Protein AF-A0A7K4IMD0-F1 (afdb_monomer_lite)

pLDDT: mean 76.23, std 10.3, range [42.38, 88.62]

Foldseek 3Di:
DPPPPVVVVVVLVVVLVVLLVVLLVCCVVPAHPVLSVLSVVLVVVLCVVVVPDDDDSVLSSVLNNVLSVVSSVQRNVLRVVLVVCCVVPNCVSVVVSVVCVVVSSVVSSVVSVVVSVVVSVVVVCVVVVNDD

Sequence (132 aa):
MKERTTRISYPFLICSLLSIAFCIFLSLAFINVESTSMLIVFNLLFASLMFPLKGSFARKTCLLLIGNVTGLFWNYLFSSFASVGVKVFGEFFNAIYLILNPFANLIWIVSFWSLSLTALIDFENKKLGVRT

Radius of gyration: 18.17 Å; chains: 1; bounding box: 48×36×52 Å

Structure (mmCIF, N/CA/C/O backbone):
data_AF-A0A7K4IMD0-F1
#
_entry.id   AF-A0A7K4IMD0-F1
#
loop_
_atom_site.group_PDB
_atom_site.id
_atom_site.type_symbol
_atom_site.label_atom_id
_atom_site.label_alt_id
_atom_site.label_comp_id
_atom_site.label_asym_id
_atom_site.label_entity_id
_atom_site.label_seq_id
_atom_site.pdbx_PDB_ins_code
_atom_site.Cartn_x
_atom_site.Cartn_y
_atom_site.Cartn_z
_atom_site.occupancy
_atom_site.B_iso_or_equiv
_atom_site.auth_seq_id
_atom_site.auth_comp_id
_atom_site.auth_asym_id
_atom_site.auth_atom_id
_atom_site.pdbx_PDB_model_num
ATOM 1 N N . MET A 1 1 ? -28.427 10.761 28.657 1.00 42.38 1 MET A N 1
ATOM 2 C CA . MET A 1 1 ? -27.059 10.187 28.611 1.00 42.38 1 MET A CA 1
ATOM 3 C C . MET A 1 1 ? -26.781 9.567 27.228 1.00 42.38 1 MET A C 1
ATOM 5 O O . MET A 1 1 ? -26.655 8.359 27.115 1.00 42.38 1 MET A O 1
ATOM 9 N N . LYS A 1 2 ? -26.748 10.379 26.151 1.00 45.25 2 LYS A N 1
ATOM 10 C CA . LYS A 1 2 ? -26.667 9.912 24.738 1.00 45.25 2 LYS A CA 1
ATOM 11 C C . LYS A 1 2 ? -25.658 10.701 23.873 1.00 45.25 2 LYS A C 1
ATOM 13 O O . LYS A 1 2 ? -25.565 10.484 22.677 1.00 45.25 2 LYS A O 1
ATOM 18 N N . GLU A 1 3 ? -24.879 11.601 24.472 1.00 47.56 3 GLU A N 1
ATOM 19 C CA . GLU A 1 3 ? -24.066 12.585 23.731 1.00 47.56 3 GLU A CA 1
ATOM 20 C C . GLU A 1 3 ? -22.571 12.239 23.609 1.00 47.56 3 GLU A C 1
ATOM 22 O O . GLU A 1 3 ? -21.840 12.897 22.876 1.00 47.56 3 GLU A O 1
ATOM 27 N N . ARG A 1 4 ? -22.073 11.219 24.322 1.00 47.81 4 ARG A N 1
ATOM 28 C CA . ARG A 1 4 ? -20.618 10.997 24.452 1.00 47.81 4 ARG A CA 1
ATOM 29 C C . ARG A 1 4 ? -20.006 10.109 23.356 1.00 47.81 4 ARG A C 1
ATOM 31 O O . ARG A 1 4 ? -18.791 10.097 23.199 1.00 47.81 4 ARG A O 1
ATOM 38 N N . THR A 1 5 ? -20.814 9.389 22.579 1.00 50.16 5 THR A N 1
ATOM 39 C CA . THR A 1 5 ? -20.332 8.477 21.523 1.00 50.16 5 THR A CA 1
ATOM 40 C C . THR A 1 5 ? -20.055 9.169 20.186 1.00 50.16 5 THR A C 1
ATOM 42 O O . THR A 1 5 ? -19.186 8.715 19.449 1.00 50.16 5 THR A O 1
ATOM 45 N N . THR A 1 6 ? -20.711 10.293 19.887 1.00 49.28 6 THR A N 1
ATOM 46 C CA . THR A 1 6 ? -20.536 11.037 18.622 1.00 49.28 6 THR A CA 1
ATOM 47 C C . THR A 1 6 ? -19.263 11.891 18.585 1.00 49.28 6 THR A C 1
ATOM 49 O O . THR A 1 6 ? -18.713 12.130 17.511 1.00 49.28 6 THR A O 1
ATOM 52 N N . ARG A 1 7 ? -18.732 12.309 19.745 1.00 50.72 7 ARG A N 1
ATOM 53 C CA . ARG A 1 7 ? -17.487 13.101 19.827 1.00 50.72 7 ARG A CA 1
ATOM 54 C C . ARG A 1 7 ? -16.223 12.310 19.499 1.00 50.72 7 ARG A C 1
ATOM 56 O O . ARG A 1 7 ? -15.256 12.901 19.037 1.00 50.72 7 ARG A O 1
ATOM 63 N N . ILE A 1 8 ? -16.218 10.998 19.730 1.00 54.00 8 ILE A N 1
ATOM 64 C CA . ILE A 1 8 ? -15.024 10.163 19.535 1.00 54.00 8 ILE A CA 1
ATOM 65 C C . ILE A 1 8 ? -14.880 9.748 18.065 1.00 54.00 8 ILE A C 1
ATOM 67 O O . ILE A 1 8 ? -13.765 9.610 17.587 1.00 54.00 8 ILE A O 1
ATOM 71 N N . SER A 1 9 ? -15.970 9.619 17.303 1.00 61.47 9 SER A N 1
ATOM 72 C CA . SER A 1 9 ? -15.915 9.222 15.885 1.00 61.47 9 SER A CA 1
ATOM 73 C C . SER A 1 9 ? -15.322 10.287 14.956 1.00 61.47 9 SER A C 1
ATOM 75 O O . SER A 1 9 ? -14.667 9.946 13.973 1.00 61.47 9 SER A O 1
ATOM 77 N N . TYR A 1 10 ? -15.518 11.570 15.267 1.00 67.88 10 TYR A N 1
ATOM 78 C CA . TYR A 1 10 ? -15.062 12.686 14.433 1.00 67.88 10 TYR A CA 1
ATOM 79 C C . TYR A 1 10 ? -13.527 12.790 14.289 1.00 67.88 10 TYR A C 1
ATOM 81 O O . TYR A 1 10 ? -13.053 12.870 13.156 1.00 67.88 10 TYR A O 1
ATOM 89 N N . PRO A 1 11 ? -12.715 12.715 15.368 1.00 69.69 11 PRO A N 1
ATOM 90 C CA . PRO A 1 11 ? -11.258 12.773 15.240 1.00 69.69 11 PRO A CA 1
ATOM 91 C C . PRO A 1 11 ? -10.674 11.585 14.462 1.00 69.69 11 PRO A C 1
ATOM 93 O O . PRO A 1 11 ? -9.710 11.772 13.729 1.00 69.69 11 PRO A O 1
ATOM 96 N N . PHE A 1 12 ? -11.261 10.383 14.547 1.00 68.31 12 PHE A N 1
ATOM 97 C CA . PHE A 1 12 ? -10.802 9.232 13.753 1.00 68.31 12 PHE A CA 1
ATOM 98 C C . PHE A 1 12 ? -11.099 9.393 12.261 1.00 68.31 12 PHE A C 1
ATOM 100 O O . PHE A 1 12 ? -10.256 9.045 11.436 1.00 68.31 12 PHE A O 1
ATOM 107 N N . LEU A 1 13 ? -12.262 9.953 11.914 1.00 69.62 13 LEU A N 1
ATOM 108 C CA . LEU A 1 13 ? -12.599 10.286 10.529 1.00 69.62 13 LEU A CA 1
ATOM 109 C C . LEU A 1 13 ? -11.642 11.338 9.963 1.00 69.62 13 LEU A C 1
ATOM 111 O O . LEU A 1 13 ? -11.072 11.125 8.894 1.00 69.62 13 LEU A O 1
ATOM 115 N N . ILE A 1 14 ? -11.390 12.416 10.711 1.00 77.06 14 ILE A N 1
ATOM 116 C CA . ILE A 1 14 ? -10.413 13.440 10.317 1.00 77.06 14 ILE A CA 1
ATOM 117 C C . ILE A 1 14 ? -9.027 12.817 10.143 1.00 77.06 14 ILE A C 1
ATOM 119 O O . ILE A 1 14 ? -8.390 13.049 9.125 1.00 77.06 14 ILE A O 1
ATOM 123 N N . CYS A 1 15 ? -8.577 11.989 11.088 1.00 73.94 15 CYS A N 1
ATOM 124 C CA . CYS A 1 15 ? -7.264 11.351 11.024 1.00 73.94 15 CYS A CA 1
ATOM 125 C C . CYS A 1 15 ? -7.140 10.411 9.812 1.00 73.94 15 CYS A C 1
ATOM 127 O O . CYS A 1 15 ? -6.113 10.404 9.138 1.00 73.94 15 CYS A O 1
ATOM 129 N N . SER A 1 16 ? -8.207 9.678 9.468 1.00 70.56 16 SER A N 1
ATOM 130 C CA . SER A 1 16 ? -8.233 8.852 8.255 1.00 70.56 16 SER A CA 1
ATOM 131 C C . SER A 1 16 ? -8.177 9.686 6.972 1.00 70.56 16 SER A C 1
ATOM 133 O O . SER A 1 16 ? -7.396 9.362 6.084 1.00 70.56 16 SER A O 1
ATOM 135 N N . LEU A 1 17 ? -8.918 10.797 6.894 1.00 77.19 17 LEU A N 1
ATOM 136 C CA . LEU A 1 17 ? -8.869 11.719 5.754 1.00 77.19 17 LEU A CA 1
ATOM 137 C C . LEU A 1 17 ? -7.491 12.376 5.618 1.00 77.19 17 LEU A C 1
ATOM 139 O O . LEU A 1 17 ? -6.959 12.454 4.513 1.00 77.19 17 LEU A O 1
ATOM 143 N N . LEU A 1 18 ? -6.891 12.790 6.738 1.00 81.25 18 LEU A N 1
ATOM 144 C CA . LEU A 1 18 ? -5.545 13.359 6.768 1.00 81.25 18 LEU A CA 1
ATOM 145 C C . LEU A 1 18 ? -4.504 12.336 6.310 1.00 81.25 18 LEU A C 1
ATOM 147 O O . LEU A 1 18 ? -3.620 12.670 5.532 1.00 81.25 18 LEU A O 1
ATOM 151 N N . SER A 1 19 ? -4.627 11.087 6.766 1.00 74.56 19 SER A N 1
ATOM 152 C CA . SER A 1 19 ? -3.738 9.993 6.373 1.00 74.56 19 SER A CA 1
ATOM 153 C C . SER A 1 19 ? -3.849 9.689 4.879 1.00 74.56 19 SER A C 1
ATOM 155 O O . SER A 1 19 ? -2.819 9.563 4.223 1.00 74.56 19 SER A O 1
ATOM 157 N N . ILE A 1 20 ? -5.063 9.656 4.317 1.00 78.31 20 ILE A N 1
ATOM 158 C CA . ILE A 1 20 ? -5.280 9.481 2.872 1.00 78.31 20 ILE A CA 1
ATOM 159 C C . ILE A 1 20 ? -4.655 10.642 2.094 1.00 78.31 20 ILE A C 1
ATOM 161 O O . ILE A 1 20 ? -3.882 10.410 1.167 1.00 78.31 20 ILE A O 1
ATOM 165 N N . ALA A 1 21 ? -4.942 11.886 2.491 1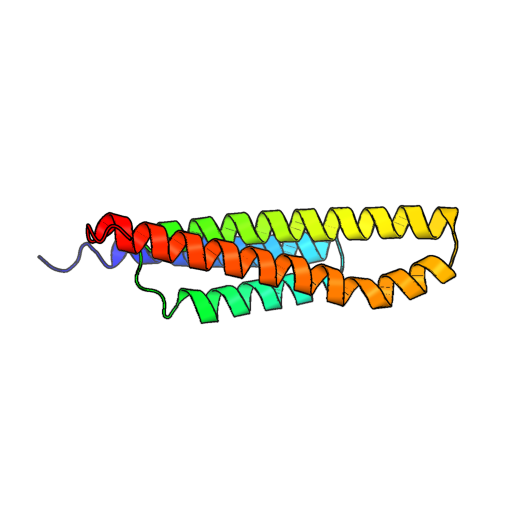.00 81.31 21 ALA A N 1
ATOM 166 C CA . ALA A 1 21 ? -4.394 13.075 1.842 1.00 81.31 21 ALA A CA 1
ATOM 167 C C . ALA A 1 21 ? -2.859 13.095 1.895 1.00 81.31 21 ALA A C 1
ATOM 169 O O . ALA A 1 21 ? -2.208 13.378 0.891 1.00 81.31 21 ALA A O 1
ATOM 170 N N . PHE A 1 22 ? -2.281 12.723 3.039 1.00 79.88 22 PHE A N 1
ATOM 171 C CA . PHE A 1 22 ? -0.838 12.618 3.217 1.00 79.88 22 PHE A CA 1
ATOM 172 C C . PHE A 1 22 ? -0.232 11.523 2.333 1.00 79.88 22 PHE A C 1
ATOM 174 O O . PHE A 1 22 ? 0.782 11.767 1.692 1.00 79.88 22 PHE A O 1
ATOM 181 N N . CYS A 1 23 ? -0.862 10.348 2.229 1.00 73.38 23 CYS A N 1
ATOM 182 C CA . CYS A 1 23 ? -0.372 9.257 1.378 1.00 73.38 23 CYS A CA 1
ATOM 183 C C . CYS A 1 23 ? -0.461 9.593 -0.116 1.00 73.38 23 CYS A C 1
ATOM 185 O O . CYS A 1 23 ? 0.460 9.278 -0.868 1.00 73.38 23 CYS A O 1
ATOM 187 N N . ILE A 1 24 ? -1.532 10.269 -0.543 1.00 76.06 24 ILE A N 1
ATOM 188 C CA . ILE A 1 24 ? -1.676 10.776 -1.914 1.00 76.06 24 ILE A CA 1
ATOM 189 C C . ILE A 1 24 ? -0.582 11.804 -2.207 1.00 76.06 24 ILE A C 1
ATOM 191 O O . ILE A 1 24 ? 0.097 11.693 -3.225 1.00 76.06 24 ILE A O 1
ATOM 195 N N . PHE A 1 25 ? -0.368 12.758 -1.297 1.00 78.19 25 PHE A N 1
ATOM 196 C CA . PHE A 1 25 ? 0.692 13.756 -1.424 1.00 78.19 25 PHE A CA 1
ATOM 197 C C . PHE A 1 25 ? 2.078 13.105 -1.510 1.00 78.19 25 PHE A C 1
ATOM 199 O O . PHE A 1 25 ? 2.863 13.453 -2.387 1.00 78.19 25 PHE A O 1
ATOM 206 N N . LEU A 1 26 ? 2.365 12.118 -0.655 1.00 73.19 26 LEU A N 1
ATOM 207 C CA . LEU A 1 26 ? 3.644 11.407 -0.656 1.00 73.19 26 LEU A CA 1
ATOM 208 C C . LEU A 1 26 ? 3.860 10.610 -1.950 1.00 73.19 26 LEU A C 1
ATOM 210 O O . LEU A 1 26 ? 4.953 10.639 -2.506 1.00 73.19 26 LEU A O 1
ATOM 214 N N . SER A 1 27 ? 2.824 9.934 -2.455 1.00 72.19 27 SER A N 1
ATOM 215 C CA . SER A 1 27 ? 2.892 9.195 -3.723 1.00 72.19 27 SER A CA 1
ATOM 216 C C . SER A 1 27 ? 3.121 10.119 -4.919 1.00 72.19 27 SER A C 1
ATOM 218 O O . SER A 1 27 ? 3.934 9.799 -5.785 1.00 72.19 27 SER A O 1
ATOM 220 N N . LEU A 1 28 ? 2.453 11.277 -4.945 1.00 73.50 28 LEU A N 1
ATOM 221 C CA . LEU A 1 28 ? 2.665 12.314 -5.959 1.00 73.50 28 LEU A CA 1
ATOM 222 C C . LEU A 1 28 ? 4.074 12.904 -5.893 1.00 73.50 28 LEU A C 1
ATOM 224 O O . LEU A 1 28 ? 4.678 13.147 -6.933 1.00 73.50 28 LEU A O 1
ATOM 228 N N . ALA A 1 29 ? 4.590 13.141 -4.687 1.00 71.94 29 ALA A N 1
ATOM 229 C CA . ALA A 1 29 ? 5.885 13.780 -4.490 1.00 71.94 29 ALA A CA 1
ATOM 230 C C . ALA A 1 29 ? 7.076 12.845 -4.757 1.00 71.94 29 ALA A C 1
ATOM 232 O O . ALA A 1 29 ? 8.106 13.310 -5.237 1.00 71.94 29 ALA A O 1
ATOM 233 N N . PHE A 1 30 ? 6.958 11.551 -4.436 1.00 66.19 30 PHE A N 1
ATOM 234 C CA . PHE A 1 30 ? 8.106 10.635 -4.416 1.00 66.19 30 PHE A CA 1
ATOM 235 C C . PHE A 1 30 ? 8.056 9.485 -5.422 1.00 66.19 30 PHE A C 1
ATOM 237 O O . PHE A 1 30 ? 9.096 8.870 -5.651 1.00 66.19 30 PHE A O 1
ATOM 244 N N . ILE A 1 31 ? 6.889 9.146 -5.980 1.00 68.62 31 ILE A N 1
ATOM 245 C CA . ILE A 1 31 ? 6.747 7.951 -6.822 1.00 68.62 31 ILE A CA 1
ATOM 246 C C . ILE A 1 31 ? 6.315 8.346 -8.233 1.00 68.62 31 ILE A C 1
ATOM 248 O O . ILE A 1 31 ? 7.172 8.594 -9.076 1.00 68.62 31 ILE A O 1
ATOM 252 N N . ASN A 1 32 ? 5.012 8.368 -8.525 1.00 69.94 32 ASN A N 1
ATOM 253 C CA . ASN A 1 32 ? 4.503 8.703 -9.850 1.00 69.94 32 ASN A CA 1
ATOM 254 C C . ASN A 1 32 ? 2.982 8.956 -9.831 1.00 69.94 32 ASN A C 1
ATOM 256 O O . ASN A 1 32 ? 2.267 8.652 -8.868 1.00 69.94 32 ASN A O 1
ATOM 260 N N . VAL A 1 33 ? 2.447 9.465 -10.939 1.00 72.38 33 VAL A N 1
ATOM 261 C CA . VAL A 1 33 ? 0.997 9.648 -11.124 1.00 72.38 33 VAL A CA 1
ATOM 262 C C . VAL A 1 33 ? 0.274 8.293 -11.174 1.00 72.38 33 VAL A C 1
ATOM 264 O O . VAL A 1 33 ? -0.807 8.149 -10.605 1.00 72.38 33 VAL A O 1
ATOM 267 N N . GLU A 1 34 ? 0.893 7.269 -11.771 1.00 70.06 34 GLU A N 1
ATOM 268 C CA . GLU A 1 34 ? 0.336 5.907 -11.847 1.00 70.06 34 GLU A CA 1
ATOM 269 C C . GLU A 1 34 ? 0.210 5.225 -10.477 1.00 70.06 34 GLU A C 1
ATOM 271 O O . GLU A 1 34 ? -0.809 4.610 -10.173 1.00 70.06 34 GLU A O 1
ATOM 276 N N . SER A 1 35 ? 1.208 5.364 -9.602 1.00 70.19 35 SER A N 1
ATOM 277 C CA . SER A 1 35 ? 1.111 4.826 -8.239 1.00 70.19 35 SER A CA 1
ATOM 278 C C . SER A 1 35 ? 0.051 5.563 -7.422 1.00 70.19 35 SER A C 1
ATOM 280 O O . SER A 1 35 ? -0.633 4.972 -6.586 1.00 70.19 35 SER A O 1
ATOM 282 N N . THR A 1 36 ? -0.124 6.858 -7.696 1.00 75.88 36 THR A N 1
ATOM 283 C CA . THR A 1 36 ? -1.135 7.686 -7.038 1.00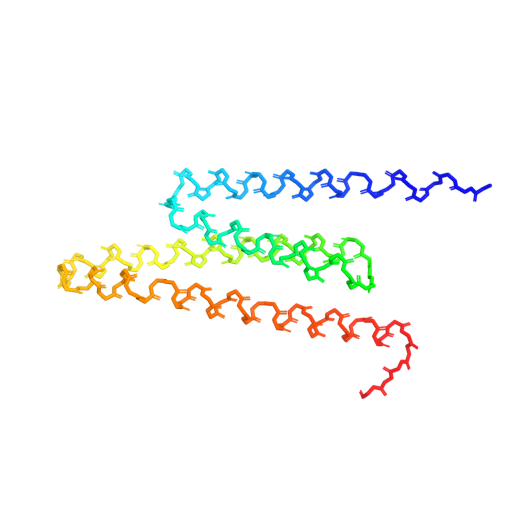 75.88 36 THR A CA 1
ATOM 284 C C . THR A 1 36 ? -2.544 7.247 -7.423 1.00 75.88 36 THR A C 1
ATOM 286 O O . THR A 1 36 ? -3.396 7.117 -6.545 1.00 75.88 36 THR A O 1
ATOM 289 N N . SER A 1 37 ? -2.798 6.955 -8.702 1.00 71.81 37 SER A N 1
ATOM 290 C CA . SER A 1 37 ? -4.107 6.456 -9.139 1.00 71.81 37 SER A CA 1
ATOM 291 C C . SER A 1 37 ? -4.432 5.096 -8.511 1.00 71.81 37 SER A C 1
ATOM 293 O O . SER A 1 37 ? -5.549 4.897 -8.030 1.00 71.81 37 SER A O 1
ATOM 295 N N . MET A 1 38 ? -3.444 4.207 -8.387 1.00 77.38 38 MET A N 1
ATOM 296 C CA . MET A 1 38 ? -3.595 2.921 -7.697 1.00 77.38 38 MET A CA 1
ATOM 297 C C . MET A 1 38 ? -3.905 3.070 -6.204 1.00 77.38 38 MET A C 1
ATOM 299 O O . MET A 1 38 ? -4.791 2.390 -5.683 1.00 77.38 38 MET A O 1
ATOM 303 N N . LEU A 1 39 ? -3.238 3.997 -5.511 1.00 77.44 39 LEU A N 1
ATOM 304 C CA . LEU A 1 39 ? -3.542 4.327 -4.114 1.00 77.44 39 LEU A CA 1
ATOM 305 C C . LEU A 1 39 ? -4.938 4.942 -3.953 1.00 77.44 39 LEU A C 1
ATOM 307 O O . LEU A 1 39 ? -5.621 4.669 -2.966 1.00 77.44 39 LEU A O 1
ATOM 311 N N . ILE A 1 40 ? -5.402 5.742 -4.914 1.00 76.56 40 ILE A N 1
ATOM 312 C CA . ILE A 1 40 ? -6.774 6.269 -4.911 1.00 76.56 40 ILE A CA 1
ATOM 313 C C . ILE A 1 40 ? -7.782 5.127 -5.065 1.00 76.56 40 ILE A C 1
ATOM 315 O O . ILE A 1 40 ? -8.724 5.054 -4.277 1.00 76.56 40 ILE A O 1
ATOM 319 N N . VAL A 1 41 ? -7.569 4.204 -6.010 1.00 79.06 41 VAL A N 1
ATOM 320 C CA . VAL A 1 41 ? -8.423 3.013 -6.188 1.00 79.06 41 VAL A CA 1
ATOM 321 C C . VAL A 1 41 ? -8.441 2.163 -4.919 1.00 79.06 41 VAL A C 1
ATOM 323 O O . VAL A 1 41 ? -9.513 1.759 -4.470 1.00 79.06 41 VAL A O 1
ATOM 326 N N . PHE A 1 42 ? -7.284 1.952 -4.289 1.00 79.06 42 PHE A N 1
ATOM 327 C CA . PHE A 1 42 ? -7.186 1.274 -2.999 1.00 79.06 42 PHE A CA 1
ATOM 328 C C . PHE A 1 42 ? -8.030 1.972 -1.922 1.00 79.06 42 PHE A C 1
ATOM 330 O O . PHE A 1 42 ? -8.856 1.333 -1.275 1.00 79.06 42 PHE A O 1
ATOM 337 N N . ASN A 1 43 ? -7.886 3.287 -1.751 1.00 80.38 43 ASN A N 1
ATOM 338 C CA . ASN A 1 43 ? -8.651 4.047 -0.758 1.00 80.38 43 ASN A CA 1
ATOM 339 C C . ASN A 1 43 ? -10.163 4.051 -1.055 1.00 80.38 43 ASN A C 1
ATOM 341 O O . ASN A 1 43 ? -10.977 4.010 -0.130 1.00 80.38 43 ASN A O 1
ATOM 345 N N . LEU A 1 44 ? -10.553 4.049 -2.331 1.00 78.25 44 LEU A N 1
ATOM 346 C CA . LEU A 1 44 ? -11.951 3.976 -2.754 1.00 78.25 44 LEU A CA 1
ATOM 347 C C . LEU A 1 44 ? -12.556 2.594 -2.465 1.00 78.25 44 LEU A C 1
ATOM 349 O O . LEU A 1 44 ? -13.661 2.501 -1.927 1.00 78.25 44 LEU A O 1
ATOM 353 N N . LEU A 1 45 ? -11.806 1.526 -2.749 1.00 76.50 45 LEU A N 1
ATOM 354 C CA . LEU A 1 45 ? -12.163 0.156 -2.378 1.00 76.50 45 LEU A CA 1
ATOM 355 C C . LEU A 1 45 ? -12.252 -0.001 -0.861 1.00 76.50 45 LEU A C 1
ATOM 357 O O . LEU A 1 45 ? -13.213 -0.596 -0.378 1.00 76.50 45 LEU A O 1
ATOM 361 N N . PHE A 1 46 ? -11.323 0.591 -0.102 1.00 74.19 46 PHE A N 1
ATOM 362 C CA . PHE A 1 46 ? -11.393 0.616 1.358 1.00 74.19 46 PHE A CA 1
ATOM 363 C C . PHE A 1 46 ? -12.706 1.241 1.817 1.00 74.19 46 PHE A C 1
ATOM 365 O O . PHE A 1 46 ? -13.422 0.646 2.617 1.00 74.19 46 PHE A O 1
ATOM 372 N N . ALA A 1 47 ? -13.029 2.435 1.317 1.00 71.69 47 ALA A N 1
ATOM 373 C CA . ALA A 1 47 ? -14.251 3.129 1.691 1.00 71.69 47 ALA A CA 1
ATOM 374 C C . ALA A 1 47 ? -15.483 2.286 1.336 1.00 71.69 47 ALA A C 1
ATOM 376 O O . ALA A 1 47 ? -16.357 2.108 2.177 1.00 71.69 47 ALA A O 1
ATOM 377 N N . SER A 1 48 ? -15.522 1.694 0.141 1.00 74.94 48 SER A N 1
ATOM 378 C CA . SER A 1 48 ? -16.648 0.877 -0.319 1.00 74.94 48 SER A CA 1
ATOM 379 C C . SER A 1 48 ? -16.826 -0.418 0.482 1.00 74.94 48 SER A C 1
ATOM 381 O O . SER A 1 48 ? -17.951 -0.754 0.844 1.00 74.94 48 SER A O 1
ATOM 383 N N . LEU A 1 49 ? -15.737 -1.119 0.811 1.00 69.06 49 LEU A N 1
ATOM 384 C CA . LEU A 1 49 ? -15.772 -2.396 1.531 1.00 69.06 49 LEU A CA 1
ATOM 385 C C . LEU A 1 49 ? -15.920 -2.203 3.039 1.00 69.06 49 LEU A C 1
ATOM 387 O O . LEU A 1 49 ? -16.671 -2.921 3.685 1.00 69.06 49 LEU A O 1
ATOM 391 N N . MET A 1 50 ? -15.250 -1.220 3.637 1.00 67.69 50 MET A N 1
ATOM 392 C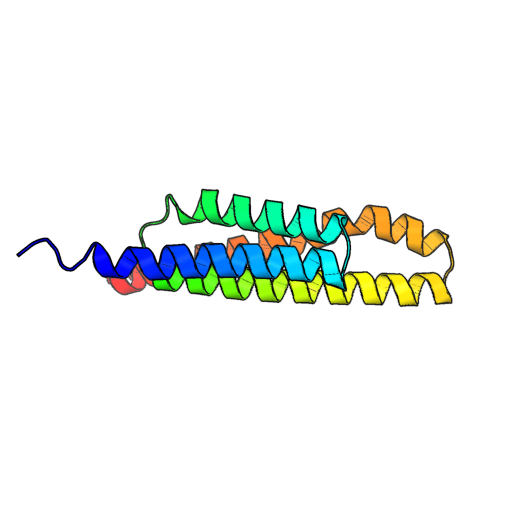 CA . MET A 1 50 ? -15.252 -1.055 5.093 1.00 67.69 50 MET A CA 1
ATOM 393 C C . MET A 1 50 ? -16.450 -0.280 5.618 1.00 67.69 50 MET A C 1
ATOM 395 O O . MET A 1 50 ? -16.773 -0.417 6.798 1.00 67.69 50 MET A O 1
ATOM 399 N N . PHE A 1 51 ? -17.135 0.510 4.792 1.00 66.19 51 PHE A N 1
ATOM 400 C CA . PHE A 1 51 ? -18.380 1.163 5.194 1.00 66.19 51 PHE A CA 1
ATOM 401 C C . PHE A 1 51 ? -19.497 0.163 5.572 1.00 66.19 51 PHE A C 1
ATOM 403 O O . PHE A 1 51 ? -20.073 0.339 6.649 1.00 66.19 51 PHE A O 1
ATOM 410 N N . PRO A 1 52 ? -19.762 -0.919 4.806 1.00 64.31 52 PRO A N 1
ATOM 411 C CA . PRO A 1 52 ? -20.786 -1.907 5.154 1.00 64.31 52 PRO A CA 1
ATOM 412 C C . PRO A 1 52 ? -20.398 -2.882 6.280 1.00 64.31 52 PRO A C 1
ATOM 414 O O . PRO A 1 52 ? -21.294 -3.409 6.941 1.00 64.31 52 PRO A O 1
ATOM 417 N N . LEU A 1 53 ? -19.107 -3.132 6.549 1.00 64.25 53 LEU A N 1
ATOM 418 C CA . LEU A 1 53 ? -18.718 -4.097 7.591 1.00 64.25 53 LEU A CA 1
ATOM 419 C C . LEU A 1 53 ? -18.970 -3.556 9.013 1.00 64.25 53 LEU A C 1
ATOM 421 O O . LEU A 1 53 ? -18.538 -2.457 9.375 1.00 64.25 53 LEU A O 1
ATOM 425 N N . LYS A 1 54 ? -19.643 -4.342 9.863 1.00 61.31 54 LYS A N 1
ATOM 426 C CA . LYS A 1 54 ? -19.897 -4.003 11.273 1.00 61.31 54 LYS A CA 1
ATOM 427 C C . LYS A 1 54 ? -18.609 -4.197 12.084 1.00 61.31 54 LYS A C 1
ATOM 429 O O . LYS A 1 54 ? -18.012 -5.260 12.097 1.00 61.31 54 LYS A O 1
ATOM 434 N N . GLY A 1 55 ? -18.129 -3.150 12.757 1.00 63.88 55 GLY A N 1
ATOM 435 C CA . GLY A 1 55 ? -16.865 -3.223 13.498 1.00 63.88 55 GLY A CA 1
ATOM 436 C C . GLY A 1 55 ? -16.408 -1.886 14.074 1.00 63.88 55 GLY A C 1
ATOM 437 O O . GLY A 1 55 ? -16.907 -0.828 13.695 1.00 63.88 55 GLY A O 1
ATOM 438 N N . SER A 1 56 ? -15.450 -1.930 15.006 1.00 71.69 56 SER A N 1
ATOM 439 C CA . SER A 1 56 ? -14.853 -0.726 15.606 1.00 71.69 56 SER A CA 1
ATOM 440 C C . SER A 1 56 ? -14.164 0.131 14.539 1.00 71.69 56 SER A C 1
ATOM 442 O O . SER A 1 56 ? -13.271 -0.358 13.846 1.00 71.69 56 SER A O 1
ATOM 444 N N . PHE A 1 57 ? -14.526 1.417 14.456 1.00 70.69 57 PHE A N 1
ATOM 445 C CA . PHE A 1 57 ? -13.896 2.394 13.557 1.00 70.69 57 PHE A CA 1
ATOM 446 C C . PHE A 1 57 ? -12.368 2.441 13.706 1.00 70.69 57 PHE A C 1
ATOM 448 O O . PHE A 1 57 ? -11.674 2.573 12.706 1.00 70.69 57 PHE A O 1
ATOM 455 N N . ALA A 1 58 ? -11.833 2.228 14.913 1.00 71.50 58 ALA A N 1
ATOM 456 C CA . ALA A 1 58 ? -10.388 2.216 15.148 1.00 71.50 58 ALA A CA 1
ATOM 457 C C . ALA A 1 58 ? -9.669 1.082 14.395 1.00 71.50 58 ALA A C 1
ATOM 459 O O . ALA A 1 58 ? -8.594 1.292 13.838 1.00 71.50 58 ALA A O 1
ATOM 460 N N . ARG A 1 59 ? -10.277 -0.112 14.320 1.00 75.19 59 ARG A N 1
ATOM 461 C CA . ARG A 1 59 ? -9.717 -1.234 13.543 1.00 75.19 59 ARG A CA 1
ATOM 462 C C . ARG A 1 59 ? -9.734 -0.930 12.053 1.00 75.19 59 ARG A C 1
ATOM 464 O O . ARG A 1 59 ? -8.774 -1.245 11.360 1.00 75.19 59 ARG A O 1
ATOM 471 N N . LYS A 1 60 ? -10.799 -0.273 11.586 1.00 76.81 60 LYS A N 1
ATOM 472 C CA . LYS A 1 60 ? -10.907 0.161 10.195 1.00 76.81 60 LYS A CA 1
ATOM 473 C C . LYS A 1 60 ? -9.779 1.131 9.848 1.00 76.81 60 LYS A C 1
ATOM 475 O O . LYS A 1 60 ? -9.021 0.870 8.923 1.00 76.81 60 LYS A O 1
ATOM 480 N N . THR A 1 61 ? -9.598 2.184 10.641 1.00 73.81 61 THR A N 1
ATOM 481 C CA . THR A 1 61 ? -8.519 3.160 10.434 1.00 73.81 61 THR A CA 1
ATOM 482 C C . THR A 1 61 ? -7.127 2.524 10.509 1.00 73.81 61 THR A C 1
ATOM 484 O O . THR A 1 61 ? -6.258 2.881 9.723 1.00 73.81 61 THR A O 1
ATOM 487 N N . CYS A 1 62 ? -6.908 1.551 11.399 1.00 79.69 62 CYS A N 1
ATOM 488 C CA . CYS A 1 62 ? -5.636 0.828 11.472 1.00 79.69 62 CYS A CA 1
ATOM 489 C C . CYS A 1 62 ? -5.355 0.016 10.196 1.00 79.69 62 CYS A C 1
ATOM 491 O O . CYS A 1 62 ? -4.269 0.131 9.634 1.00 79.69 62 CYS A O 1
ATOM 493 N N . LEU A 1 63 ? -6.343 -0.732 9.689 1.00 82.75 63 LEU A N 1
ATOM 494 C CA . LEU A 1 63 ? -6.221 -1.479 8.430 1.00 82.75 63 LEU A CA 1
ATOM 495 C C . LEU A 1 63 ? -5.980 -0.556 7.230 1.00 82.75 63 LEU A C 1
ATOM 497 O O . LEU A 1 63 ? -5.145 -0.866 6.387 1.00 82.75 63 LEU A O 1
ATOM 501 N N . LEU A 1 64 ? -6.654 0.598 7.178 1.00 82.38 64 LEU A N 1
ATOM 502 C CA . LEU A 1 64 ? -6.414 1.622 6.156 1.00 82.38 64 LEU A CA 1
ATOM 503 C C . LEU A 1 64 ? -4.962 2.104 6.173 1.00 82.38 64 LEU A C 1
ATOM 505 O O . LEU A 1 64 ? -4.335 2.233 5.126 1.00 82.38 64 LEU A O 1
ATOM 509 N N . LEU A 1 65 ? -4.438 2.387 7.366 1.00 81.19 65 LEU A N 1
ATOM 510 C CA . LEU A 1 65 ? -3.097 2.930 7.533 1.00 81.19 65 LEU A CA 1
ATOM 511 C C . LEU A 1 65 ? -2.036 1.891 7.157 1.00 81.19 65 LEU A C 1
ATOM 513 O O . LEU A 1 65 ? -1.122 2.214 6.405 1.00 81.19 65 LEU A O 1
ATOM 517 N N . ILE A 1 66 ? -2.205 0.638 7.591 1.00 84.62 66 ILE A N 1
ATOM 518 C CA . ILE A 1 66 ? -1.335 -0.474 7.179 1.00 84.62 66 ILE A CA 1
ATOM 519 C C . ILE A 1 66 ? -1.383 -0.637 5.658 1.00 84.62 66 ILE A C 1
ATOM 521 O O . ILE A 1 66 ? -0.337 -0.688 5.025 1.00 84.62 66 ILE A O 1
ATOM 525 N N . GLY A 1 67 ? -2.576 -0.646 5.063 1.00 83.94 67 GLY A N 1
ATOM 526 C CA . GLY A 1 67 ? -2.745 -0.808 3.622 1.00 83.94 67 GLY A CA 1
ATOM 527 C C . GLY A 1 67 ? -2.108 0.309 2.799 1.00 83.94 67 GLY A C 1
ATOM 528 O O . GLY A 1 67 ? -1.423 0.029 1.820 1.00 83.94 67 GLY A O 1
ATOM 529 N N . ASN A 1 68 ? -2.249 1.566 3.226 1.00 83.25 68 ASN A N 1
ATOM 530 C CA . ASN A 1 68 ? -1.586 2.699 2.579 1.00 83.25 68 ASN A CA 1
ATOM 531 C C . ASN A 1 68 ? -0.055 2.628 2.710 1.00 83.25 68 ASN A C 1
ATOM 533 O O . ASN A 1 68 ? 0.647 2.886 1.734 1.00 83.25 68 ASN A O 1
ATOM 537 N N . VAL A 1 69 ? 0.473 2.234 3.876 1.00 84.38 69 VAL A N 1
ATOM 538 C CA . VAL A 1 69 ? 1.921 2.036 4.073 1.00 84.38 69 VAL A CA 1
ATOM 539 C C . VAL A 1 69 ? 2.438 0.898 3.194 1.00 84.38 69 VAL A C 1
ATOM 541 O O . VAL A 1 69 ? 3.436 1.072 2.499 1.00 84.38 69 VAL A O 1
ATOM 544 N N . THR A 1 70 ? 1.748 -0.244 3.173 1.00 85.44 70 THR A N 1
ATOM 545 C CA . THR A 1 70 ? 2.090 -1.380 2.310 1.00 85.44 70 THR A CA 1
ATOM 546 C C . THR A 1 70 ? 2.018 -0.994 0.835 1.00 85.44 70 THR A C 1
ATOM 548 O O . THR A 1 70 ? 2.925 -1.335 0.085 1.00 85.44 70 THR A O 1
ATOM 551 N N . GLY A 1 71 ? 1.001 -0.236 0.422 1.00 84.44 71 GLY A N 1
ATOM 552 C CA . GLY A 1 71 ? 0.843 0.237 -0.952 1.00 84.44 71 GLY A CA 1
ATOM 553 C C . GLY A 1 71 ? 1.938 1.203 -1.388 1.00 84.44 71 GLY A C 1
ATOM 554 O O . GLY A 1 71 ? 2.497 1.040 -2.472 1.00 84.44 71 GLY A O 1
ATOM 555 N N . LEU A 1 72 ? 2.294 2.173 -0.541 1.00 81.44 72 LEU A N 1
ATOM 556 C CA . LEU A 1 72 ? 3.421 3.078 -0.787 1.00 81.44 72 LEU A CA 1
ATOM 557 C C . LEU A 1 72 ? 4.738 2.306 -0.887 1.00 81.44 72 LEU A C 1
ATOM 559 O O . LEU A 1 72 ? 5.493 2.500 -1.837 1.00 81.44 72 LEU A O 1
ATOM 563 N N . PHE A 1 73 ? 4.985 1.400 0.059 1.00 85.38 73 PHE A N 1
ATOM 564 C CA . PHE A 1 73 ? 6.183 0.567 0.073 1.00 85.38 73 PHE A CA 1
ATOM 565 C C . PHE A 1 73 ? 6.281 -0.313 -1.178 1.00 85.38 73 PHE A C 1
ATOM 567 O O . PHE A 1 73 ? 7.336 -0.374 -1.809 1.00 85.38 73 PHE A O 1
ATOM 574 N N . TRP A 1 74 ? 5.173 -0.943 -1.575 1.00 85.69 74 TRP A N 1
ATOM 575 C CA . TRP A 1 74 ? 5.110 -1.792 -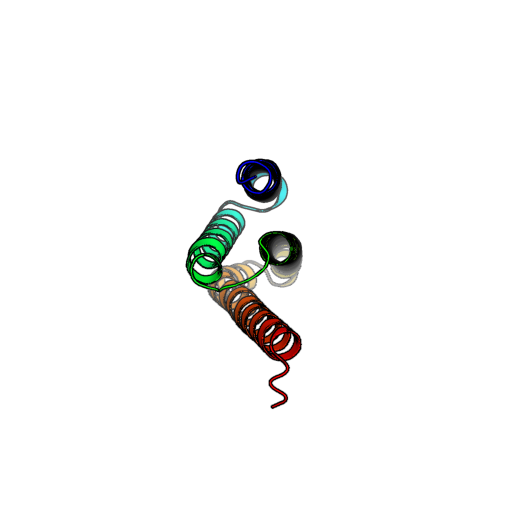2.759 1.00 85.69 74 TRP A CA 1
ATOM 576 C C . TRP A 1 74 ? 5.369 -1.001 -4.039 1.00 85.69 74 TRP A C 1
ATOM 578 O O . TRP A 1 74 ? 6.239 -1.377 -4.819 1.00 85.69 74 TRP A O 1
ATOM 588 N N . ASN A 1 75 ? 4.681 0.127 -4.233 1.00 83.38 75 ASN A N 1
ATOM 589 C CA . ASN A 1 75 ? 4.876 0.974 -5.411 1.00 83.38 75 ASN A CA 1
ATOM 590 C C . ASN A 1 75 ? 6.302 1.541 -5.482 1.00 83.38 75 ASN A C 1
ATOM 592 O O . ASN A 1 75 ? 6.886 1.601 -6.563 1.00 83.38 75 ASN A O 1
ATOM 596 N N . TYR A 1 76 ? 6.890 1.904 -4.340 1.00 82.88 76 TYR A N 1
ATOM 597 C CA . TYR A 1 76 ? 8.275 2.365 -4.275 1.00 82.88 76 TYR A CA 1
ATOM 598 C C . TYR A 1 76 ? 9.273 1.265 -4.663 1.00 82.88 76 TYR A C 1
ATOM 600 O O . TYR A 1 76 ? 10.161 1.496 -5.490 1.00 82.88 76 TYR A O 1
ATOM 608 N N . LEU A 1 77 ? 9.115 0.058 -4.108 1.00 85.00 77 LEU A N 1
ATOM 609 C CA . LEU A 1 77 ? 9.935 -1.100 -4.471 1.00 85.00 77 LEU A CA 1
ATOM 610 C C . LEU A 1 77 ? 9.804 -1.432 -5.956 1.00 85.00 77 LEU A C 1
ATOM 612 O O . LEU A 1 77 ? 10.814 -1.630 -6.630 1.00 85.00 77 LEU A O 1
ATOM 616 N N . PHE A 1 78 ? 8.575 -1.458 -6.468 1.00 82.94 78 PHE A N 1
ATOM 617 C CA . PHE A 1 78 ? 8.293 -1.816 -7.853 1.00 82.94 78 PHE A CA 1
ATOM 618 C C . PHE A 1 78 ? 8.887 -0.789 -8.828 1.00 82.94 78 PHE A C 1
ATOM 620 O O . PHE A 1 78 ? 9.572 -1.168 -9.775 1.00 82.94 78 PHE A O 1
ATOM 627 N N . SER A 1 79 ? 8.752 0.508 -8.532 1.00 81.50 79 SER A N 1
ATOM 628 C CA . SER A 1 79 ? 9.373 1.595 -9.305 1.00 81.50 79 SER A CA 1
ATOM 629 C C . SER A 1 79 ? 10.906 1.561 -9.254 1.00 81.50 79 SER A C 1
ATOM 631 O O . SER A 1 79 ? 11.588 1.810 -10.254 1.00 81.50 79 SER A O 1
ATOM 633 N N . SER A 1 80 ? 11.478 1.221 -8.097 1.00 82.25 80 SER A N 1
ATOM 634 C CA . SER A 1 80 ? 12.930 1.069 -7.948 1.00 82.25 80 SER A CA 1
ATOM 635 C C . SER A 1 80 ? 13.445 -0.121 -8.761 1.00 82.25 80 SER A C 1
ATOM 637 O O . SER A 1 80 ? 14.457 -0.010 -9.455 1.00 82.25 80 SER A O 1
ATOM 639 N N . PHE A 1 81 ? 12.714 -1.238 -8.742 1.00 84.75 81 PHE A N 1
ATOM 640 C CA . PHE A 1 81 ? 13.014 -2.416 -9.552 1.00 84.75 81 PHE A CA 1
ATOM 641 C C . PHE A 1 81 ? 12.931 -2.108 -11.052 1.00 84.75 81 PHE A C 1
ATOM 643 O O . PHE A 1 81 ? 13.829 -2.488 -11.802 1.00 84.75 81 PHE A O 1
ATOM 650 N N . ALA A 1 82 ? 11.921 -1.338 -11.471 1.00 83.62 82 ALA A N 1
ATOM 651 C CA . ALA A 1 82 ? 11.800 -0.808 -12.828 1.00 83.62 82 ALA A CA 1
ATOM 652 C C . ALA A 1 82 ? 13.061 -0.048 -13.243 1.00 83.62 82 ALA A C 1
ATOM 654 O O . ALA A 1 82 ? 13.677 -0.338 -14.265 1.00 83.62 82 ALA A O 1
ATOM 655 N N . SER A 1 83 ? 13.477 0.891 -12.395 1.00 82.69 83 SER A N 1
ATOM 656 C CA . SER A 1 83 ? 14.599 1.789 -12.662 1.00 82.69 83 SER A CA 1
ATOM 657 C C . SER A 1 83 ? 15.921 1.037 -12.825 1.00 82.69 83 SER A C 1
ATOM 659 O O . SER A 1 83 ? 16.736 1.385 -13.679 1.00 82.69 83 SER A O 1
ATOM 661 N N . VAL A 1 84 ? 16.146 -0.005 -12.021 1.00 87.12 84 VAL A N 1
ATOM 662 C CA . VAL A 1 84 ? 17.330 -0.867 -12.144 1.00 87.12 84 VAL A CA 1
ATOM 663 C C . VAL A 1 84 ? 17.225 -1.761 -13.378 1.00 87.12 84 VAL A C 1
ATOM 665 O O . VAL A 1 84 ? 18.183 -1.860 -14.141 1.00 87.12 84 VAL A O 1
ATOM 668 N N . GLY A 1 85 ? 16.064 -2.372 -13.614 1.00 84.69 85 GLY A N 1
ATOM 669 C CA . GLY A 1 85 ? 15.867 -3.276 -14.743 1.00 84.69 85 GLY A CA 1
ATOM 670 C C . GLY A 1 85 ? 16.008 -2.580 -16.096 1.00 84.69 85 GLY A C 1
ATOM 671 O O . GLY A 1 85 ? 16.672 -3.115 -16.978 1.00 84.69 85 GLY A O 1
ATOM 672 N N . VAL A 1 86 ? 15.510 -1.348 -16.241 1.00 86.69 86 VAL A N 1
ATOM 673 C CA . VAL A 1 86 ? 15.711 -0.546 -17.463 1.00 86.69 86 VAL A CA 1
ATOM 674 C C . VAL A 1 86 ? 17.191 -0.233 -17.693 1.00 86.69 86 VAL A C 1
ATOM 676 O O . VAL A 1 86 ? 17.653 -0.281 -18.829 1.00 86.69 86 VAL A O 1
ATOM 679 N N . LYS A 1 87 ? 17.974 0.022 -16.636 1.00 86.69 87 LYS A N 1
ATOM 680 C CA . LYS A 1 87 ? 19.423 0.257 -16.776 1.00 86.69 87 LYS A CA 1
ATOM 681 C C . LYS A 1 87 ? 20.194 -0.979 -17.244 1.00 86.69 87 LYS A C 1
ATOM 683 O O . LYS A 1 87 ? 21.198 -0.824 -17.929 1.00 86.69 87 LYS A O 1
ATOM 688 N N . VAL A 1 88 ? 19.759 -2.181 -16.862 1.00 88.62 88 VAL A N 1
ATOM 689 C CA . VAL A 1 88 ? 20.460 -3.440 -17.180 1.00 88.62 88 VAL A CA 1
ATOM 690 C C . VAL A 1 88 ? 19.989 -4.041 -18.507 1.00 88.62 88 VAL A C 1
ATOM 692 O O . VAL A 1 88 ? 20.805 -4.514 -19.291 1.00 88.62 88 VAL A O 1
ATOM 695 N N . PHE A 1 89 ? 18.681 -4.023 -18.761 1.00 86.38 89 PHE A N 1
ATOM 696 C CA . PHE A 1 89 ? 18.036 -4.729 -19.874 1.00 86.38 89 PHE A CA 1
ATOM 697 C C . PHE A 1 89 ? 17.483 -3.794 -20.962 1.00 86.38 89 PHE A C 1
ATOM 699 O O . PHE A 1 89 ? 16.995 -4.267 -21.989 1.00 86.38 89 PHE A O 1
ATOM 706 N N . GLY A 1 90 ? 17.552 -2.474 -20.763 1.00 85.75 90 GLY A N 1
ATOM 707 C CA . GLY A 1 90 ? 17.098 -1.474 -21.729 1.00 85.75 90 GLY A CA 1
ATOM 708 C C . GLY A 1 90 ? 15.574 -1.336 -21.827 1.00 85.75 90 GLY A C 1
ATOM 709 O O . GLY A 1 90 ? 14.820 -1.710 -20.926 1.00 85.75 90 GLY A O 1
ATOM 710 N N . GLU A 1 91 ? 15.105 -0.778 -22.946 1.00 83.88 91 GLU A N 1
ATOM 711 C CA . GLU A 1 91 ? 13.694 -0.411 -23.157 1.00 83.88 91 GLU A CA 1
ATOM 712 C C . GLU A 1 91 ? 12.726 -1.600 -23.205 1.00 83.88 91 GLU A C 1
ATOM 714 O O . GLU A 1 91 ? 11.558 -1.453 -22.846 1.00 83.88 91 GLU A O 1
ATOM 719 N N . PHE A 1 92 ? 13.193 -2.792 -23.585 1.00 85.38 92 PHE A N 1
ATOM 720 C CA . PHE A 1 92 ? 12.356 -3.995 -23.586 1.00 85.38 92 PHE A CA 1
ATOM 721 C C . PHE A 1 92 ? 11.798 -4.296 -22.187 1.00 85.38 92 PHE A C 1
ATOM 723 O O . PHE A 1 92 ? 10.619 -4.617 -22.027 1.00 85.38 92 PHE A O 1
ATOM 730 N N . PHE A 1 93 ? 12.625 -4.111 -21.156 1.00 84.75 93 PHE A N 1
ATOM 731 C CA . PHE A 1 93 ? 12.197 -4.269 -19.772 1.00 84.75 93 PHE A CA 1
ATOM 732 C C . PHE A 1 93 ? 11.197 -3.187 -19.350 1.00 84.75 93 PHE A C 1
ATOM 734 O O . PHE A 1 93 ? 10.265 -3.480 -18.606 1.00 84.75 93 PHE A O 1
ATOM 741 N N . ASN A 1 94 ? 11.333 -1.961 -19.869 1.00 83.56 94 ASN A N 1
ATOM 742 C CA . ASN A 1 94 ? 10.374 -0.883 -19.621 1.00 83.56 94 ASN A CA 1
ATOM 743 C C . ASN A 1 94 ? 8.980 -1.220 -20.178 1.00 83.56 94 ASN A C 1
ATOM 745 O O . ASN A 1 94 ? 7.974 -1.019 -19.501 1.00 83.56 94 ASN A O 1
ATOM 749 N N . ALA A 1 95 ? 8.915 -1.782 -21.389 1.00 84.44 95 ALA A N 1
ATOM 750 C CA . ALA A 1 95 ? 7.652 -2.197 -21.999 1.00 84.44 95 ALA A CA 1
ATOM 751 C C . ALA A 1 95 ? 6.967 -3.310 -21.187 1.00 84.44 95 ALA A C 1
ATOM 753 O O . ALA A 1 95 ? 5.773 -3.227 -20.898 1.00 84.44 95 ALA A O 1
ATOM 754 N N . ILE A 1 96 ? 7.733 -4.319 -20.757 1.00 86.00 96 ILE A N 1
ATOM 755 C CA . ILE A 1 96 ? 7.229 -5.382 -19.874 1.00 86.00 96 ILE A CA 1
ATOM 756 C C . ILE A 1 96 ? 6.751 -4.798 -18.543 1.00 86.00 96 ILE A C 1
ATOM 758 O O . ILE A 1 96 ? 5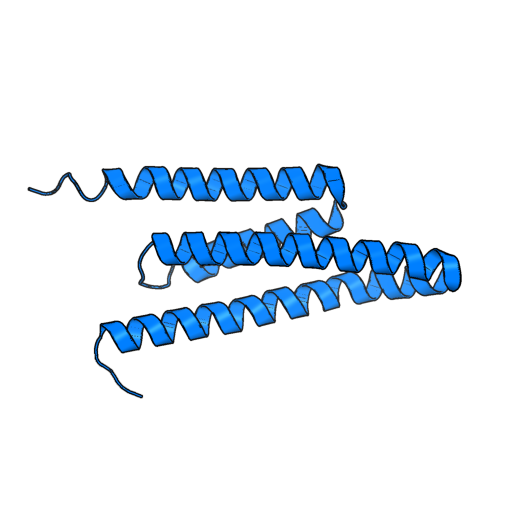.686 -5.173 -18.054 1.00 86.00 96 ILE A O 1
ATOM 762 N N . TYR A 1 97 ? 7.514 -3.869 -17.967 1.00 84.00 97 TYR A N 1
ATOM 763 C CA . TYR A 1 97 ? 7.165 -3.208 -16.718 1.00 84.00 97 TYR A CA 1
ATOM 764 C C . TYR A 1 97 ? 5.836 -2.456 -16.825 1.00 84.00 97 TYR A C 1
ATOM 766 O O . TYR A 1 97 ? 4.963 -2.672 -15.992 1.00 84.00 97 TYR A O 1
ATOM 774 N N . LEU A 1 98 ? 5.643 -1.647 -17.868 1.00 82.56 98 LEU A N 1
ATOM 775 C CA . LEU A 1 98 ? 4.389 -0.925 -18.121 1.00 82.56 98 LEU A CA 1
ATOM 776 C C . LEU A 1 98 ? 3.177 -1.864 -18.186 1.00 82.56 98 LEU A C 1
ATOM 778 O O . LEU A 1 98 ? 2.118 -1.542 -17.650 1.00 82.56 98 LEU A O 1
ATOM 782 N N . ILE A 1 99 ? 3.340 -3.043 -18.793 1.00 85.50 99 ILE A N 1
ATOM 783 C CA . ILE A 1 99 ? 2.274 -4.047 -18.896 1.00 85.50 99 ILE A CA 1
ATOM 784 C C . ILE A 1 99 ? 2.029 -4.738 -17.551 1.00 85.50 99 ILE A C 1
ATOM 786 O O . ILE A 1 99 ? 0.878 -4.928 -17.169 1.00 85.50 99 ILE A O 1
ATOM 790 N N . LEU A 1 100 ? 3.082 -5.123 -16.824 1.00 85.19 100 LEU A N 1
ATOM 791 C CA . LEU A 1 100 ? 2.971 -5.881 -15.572 1.00 85.19 100 LEU A CA 1
ATOM 792 C C . LEU A 1 100 ? 2.602 -5.017 -14.363 1.00 85.19 100 LEU A C 1
ATOM 794 O O . LEU A 1 100 ? 1.990 -5.530 -13.427 1.00 85.19 100 LEU A O 1
ATOM 798 N N . ASN A 1 101 ? 2.942 -3.727 -14.375 1.00 82.38 101 ASN A N 1
ATOM 799 C CA . ASN A 1 101 ? 2.670 -2.777 -13.297 1.00 82.38 101 ASN A CA 1
ATOM 800 C C . ASN A 1 101 ? 1.203 -2.790 -12.824 1.00 82.38 101 ASN A C 1
ATOM 802 O O . ASN A 1 101 ? 0.973 -2.949 -11.620 1.00 82.38 101 ASN A O 1
ATOM 806 N N . PRO A 1 102 ? 0.184 -2.705 -13.703 1.00 80.88 102 PRO A N 1
ATOM 807 C CA . PRO A 1 102 ? -1.205 -2.782 -13.267 1.00 80.88 102 PRO A CA 1
ATOM 808 C C . PRO A 1 102 ? -1.572 -4.137 -12.649 1.00 80.88 102 PRO A C 1
ATOM 810 O O . PRO A 1 102 ? -2.264 -4.166 -11.634 1.00 80.88 102 PRO A O 1
ATOM 813 N N . PHE A 1 103 ? -1.083 -5.257 -13.192 1.00 85.38 103 PHE A N 1
ATOM 814 C CA . PHE A 1 103 ? -1.376 -6.591 -12.649 1.00 85.38 103 PHE A CA 1
ATOM 815 C C . PHE A 1 103 ? -0.717 -6.816 -11.290 1.00 85.38 103 PHE A C 1
ATOM 817 O O . PHE A 1 103 ? -1.373 -7.282 -10.360 1.00 85.38 103 PHE A O 1
ATOM 824 N N . ALA A 1 104 ? 0.555 -6.443 -11.148 1.00 84.88 104 ALA A N 1
ATOM 825 C CA . ALA A 1 104 ? 1.265 -6.504 -9.877 1.00 84.88 104 ALA A CA 1
ATOM 826 C C . ALA A 1 104 ? 0.560 -5.650 -8.814 1.00 84.88 104 ALA A C 1
ATOM 828 O O . ALA A 1 104 ? 0.422 -6.077 -7.666 1.00 84.88 104 ALA A O 1
ATOM 829 N N . ASN A 1 105 ? 0.055 -4.478 -9.213 1.00 84.31 105 ASN A N 1
ATOM 830 C CA . ASN A 1 105 ? -0.748 -3.627 -8.347 1.00 84.31 105 ASN A CA 1
ATOM 831 C C . ASN A 1 105 ? -2.079 -4.274 -7.939 1.00 84.31 105 ASN A C 1
ATOM 833 O O . ASN A 1 105 ? -2.423 -4.304 -6.761 1.00 84.31 105 ASN A O 1
ATOM 837 N N . LEU A 1 106 ? -2.807 -4.872 -8.880 1.00 83.44 106 LEU A N 1
ATOM 838 C CA . LEU A 1 106 ? -4.049 -5.582 -8.571 1.00 83.44 106 LEU A CA 1
ATOM 839 C C . LEU A 1 106 ? -3.824 -6.760 -7.615 1.00 83.44 106 LEU A C 1
ATOM 841 O O . LEU A 1 106 ? -4.608 -6.939 -6.683 1.00 83.44 106 LEU A O 1
ATOM 845 N N . ILE A 1 107 ? -2.751 -7.532 -7.802 1.00 87.31 107 ILE A N 1
ATOM 846 C CA . ILE A 1 107 ? -2.446 -8.699 -6.964 1.00 87.31 107 ILE A CA 1
ATOM 847 C C . ILE A 1 107 ? -2.264 -8.292 -5.500 1.00 87.31 107 ILE A C 1
ATOM 849 O O . ILE A 1 107 ? -2.878 -8.914 -4.628 1.00 87.31 107 ILE A O 1
ATOM 853 N N . TRP A 1 108 ? -1.471 -7.254 -5.202 1.00 85.94 108 TRP A N 1
ATOM 854 C CA . TRP A 1 108 ? -1.277 -6.848 -3.803 1.00 85.94 108 TRP A CA 1
ATOM 855 C C . TRP A 1 108 ? -2.550 -6.239 -3.211 1.00 85.94 108 TRP A C 1
ATOM 857 O O . TRP A 1 108 ? -2.892 -6.567 -2.075 1.00 85.94 108 TRP A O 1
ATOM 867 N N . ILE A 1 109 ? -3.282 -5.424 -3.983 1.00 84.38 109 ILE A N 1
ATOM 868 C CA . ILE A 1 109 ? -4.540 -4.805 -3.545 1.00 84.38 109 ILE A CA 1
ATOM 869 C C . ILE A 1 109 ? -5.538 -5.900 -3.156 1.00 84.38 109 ILE A C 1
ATOM 871 O O . ILE A 1 109 ? -6.020 -5.927 -2.024 1.00 84.38 109 ILE A O 1
ATOM 875 N N . VAL A 1 110 ? -5.816 -6.842 -4.061 1.00 85.31 110 VAL A N 1
ATOM 876 C CA . VAL A 1 110 ? -6.787 -7.925 -3.833 1.00 85.31 110 VAL A CA 1
ATOM 877 C C . VAL A 1 110 ? -6.358 -8.825 -2.674 1.00 85.31 110 VAL A C 1
ATOM 879 O O . VAL A 1 110 ? -7.184 -9.159 -1.822 1.00 85.31 110 VAL A O 1
ATOM 882 N N . SER A 1 111 ? -5.071 -9.172 -2.592 1.00 88.38 111 SER A N 1
ATOM 883 C CA . SER A 1 111 ? -4.541 -10.001 -1.501 1.00 88.38 111 SER A CA 1
ATOM 884 C C . SER A 1 111 ? -4.696 -9.314 -0.145 1.00 88.38 111 SER A C 1
ATOM 886 O O . SER A 1 111 ? -5.176 -9.924 0.813 1.00 88.38 111 SER A O 1
ATOM 888 N N . PHE A 1 112 ? -4.355 -8.025 -0.069 1.00 86.38 112 PHE A N 1
ATOM 889 C CA . PHE A 1 112 ? -4.506 -7.236 1.149 1.00 86.38 112 PHE A CA 1
ATOM 890 C C . PHE A 1 112 ? -5.972 -7.150 1.590 1.00 86.38 112 PHE A C 1
ATOM 892 O O . PHE A 1 112 ? -6.268 -7.298 2.780 1.00 86.38 112 PHE A O 1
ATOM 899 N N . TRP A 1 113 ? -6.902 -6.961 0.649 1.00 82.75 113 TRP A N 1
ATOM 900 C CA . TRP A 1 113 ? -8.334 -6.935 0.955 1.00 82.75 113 TRP A CA 1
ATOM 901 C C . TRP A 1 113 ? -8.851 -8.271 1.456 1.00 82.75 113 TRP A C 1
ATOM 903 O O . TRP A 1 113 ? -9.545 -8.303 2.470 1.00 82.75 113 TRP A O 1
ATOM 913 N N . SER A 1 114 ? -8.502 -9.365 0.781 1.00 85.94 114 SER A N 1
ATOM 914 C CA . SER A 1 114 ? -8.914 -10.710 1.186 1.00 85.94 114 SER A CA 1
ATOM 915 C C . SER A 1 114 ? -8.470 -11.008 2.620 1.00 85.94 114 SER A C 1
ATOM 917 O O . SER A 1 114 ? -9.274 -11.437 3.455 1.00 85.94 114 SER A O 1
ATOM 919 N N . LEU A 1 115 ? -7.221 -10.668 2.947 1.00 87.12 115 LEU A N 1
ATOM 920 C CA . LEU A 1 115 ? -6.670 -10.843 4.286 1.00 87.12 115 LEU A CA 1
ATOM 921 C C . LEU A 1 115 ? -7.343 -9.925 5.318 1.00 87.12 115 LEU A C 1
ATOM 923 O O . LEU A 1 115 ? -7.703 -10.376 6.404 1.00 87.12 115 LEU A O 1
ATOM 927 N N . SER A 1 116 ? -7.574 -8.657 4.969 1.00 84.00 116 SER A N 1
ATOM 928 C CA . SER A 1 116 ? -8.228 -7.679 5.849 1.00 84.00 116 SER A CA 1
ATOM 929 C C . SER A 1 116 ? -9.675 -8.054 6.169 1.00 84.00 116 SER A C 1
ATOM 931 O O . SER A 1 116 ? -10.091 -7.948 7.322 1.00 84.00 116 SER A O 1
ATOM 933 N N . LEU A 1 117 ? -10.436 -8.517 5.173 1.00 82.12 117 LEU A N 1
ATOM 934 C CA . LEU A 1 117 ? -11.813 -8.982 5.348 1.00 82.12 117 LEU A CA 1
ATOM 935 C C . LEU A 1 117 ? -11.857 -10.240 6.216 1.00 82.12 117 LEU A C 1
ATOM 937 O O . LEU A 1 117 ? -12.629 -10.292 7.171 1.00 82.12 117 LEU A O 1
ATOM 941 N N . THR A 1 118 ? -10.985 -11.211 5.935 1.00 86.25 118 THR A N 1
ATOM 942 C CA . THR A 1 118 ? -10.881 -12.451 6.720 1.00 86.25 118 THR A CA 1
ATOM 943 C C . THR A 1 118 ? -10.546 -12.148 8.178 1.00 86.25 118 THR A C 1
ATOM 945 O O . THR A 1 118 ? -11.219 -12.638 9.084 1.00 86.25 118 THR A O 1
ATOM 948 N N . ALA A 1 119 ? -9.560 -11.277 8.417 1.00 82.50 119 ALA A N 1
ATOM 949 C CA . ALA A 1 119 ? -9.198 -10.848 9.761 1.00 82.50 119 ALA A CA 1
ATOM 950 C C . ALA A 1 119 ? -10.369 -10.144 10.460 1.00 82.50 119 ALA A C 1
ATOM 952 O O . ALA A 1 119 ? -10.638 -10.412 11.630 1.00 82.50 119 ALA A O 1
ATOM 953 N N . LEU A 1 120 ? -11.096 -9.263 9.762 1.00 80.44 120 LEU A N 1
ATOM 954 C CA . LEU A 1 120 ? -12.211 -8.534 10.367 1.00 80.44 120 LEU A CA 1
ATOM 955 C C . LEU A 1 120 ? -13.368 -9.463 10.764 1.00 80.44 120 LEU A C 1
ATOM 957 O O . LEU A 1 120 ? -13.920 -9.284 11.850 1.00 80.44 120 LEU A O 1
ATOM 961 N N . ILE A 1 121 ? -13.677 -10.465 9.935 1.00 81.38 121 ILE A N 1
ATOM 962 C CA . ILE A 1 121 ? -14.698 -11.486 10.215 1.00 81.38 121 ILE A CA 1
ATOM 963 C C . ILE A 1 121 ? -14.277 -12.370 11.396 1.00 81.38 121 ILE A C 1
ATOM 965 O O . ILE A 1 121 ? -15.063 -12.554 12.323 1.00 81.38 121 ILE A O 1
ATOM 969 N N . ASP A 1 122 ? -13.032 -12.861 11.425 1.00 82.06 122 ASP A N 1
ATOM 970 C CA . ASP A 1 122 ? -12.509 -13.652 12.554 1.00 82.06 122 ASP A CA 1
ATOM 971 C C . ASP A 1 122 ? -12.596 -12.869 13.874 1.00 82.06 122 ASP A C 1
ATOM 973 O O . ASP A 1 122 ? -13.035 -13.380 14.908 1.00 82.06 122 ASP A O 1
ATOM 977 N N . PHE A 1 123 ? -12.263 -11.577 13.836 1.00 77.31 123 PHE A N 1
ATOM 978 C CA . PHE A 1 123 ? -12.397 -10.702 14.9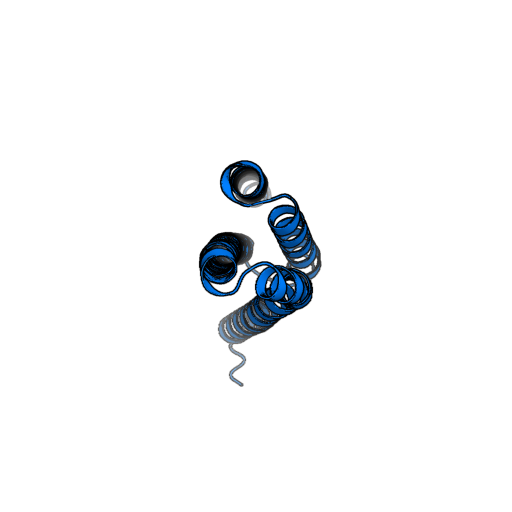95 1.00 77.31 123 PHE A CA 1
ATOM 979 C C . PHE A 1 123 ? -13.849 -10.462 15.429 1.00 77.31 123 PHE A C 1
ATOM 981 O O . PHE A 1 123 ? -14.084 -10.241 16.623 1.00 77.31 123 PHE A O 1
ATOM 988 N N . GLU A 1 124 ? -14.805 -10.439 14.500 1.00 76.38 124 GLU A N 1
ATOM 989 C CA . GLU A 1 124 ? -16.233 -10.324 14.811 1.00 76.38 124 GLU A CA 1
ATOM 990 C C . GLU A 1 124 ? -16.760 -11.626 15.431 1.00 76.38 124 GLU A C 1
ATOM 992 O O . GLU A 1 124 ? -17.362 -11.582 16.506 1.00 76.38 124 GLU A O 1
ATOM 997 N N . ASN A 1 125 ? -16.422 -12.780 14.851 1.00 77.81 125 ASN A N 1
ATOM 998 C CA . ASN A 1 125 ? -16.788 -14.106 15.362 1.00 77.81 125 ASN A CA 1
ATOM 999 C C . ASN A 1 125 ? -16.243 -14.348 16.776 1.00 77.81 125 ASN A C 1
ATOM 1001 O O . ASN A 1 125 ? -16.994 -14.729 17.679 1.00 77.81 125 ASN A O 1
ATOM 1005 N N . LYS A 1 126 ? -14.967 -14.011 17.017 1.00 76.75 126 LYS A N 1
ATOM 1006 C CA . LYS A 1 126 ? -14.349 -14.071 18.355 1.00 76.75 126 LYS A CA 1
ATOM 1007 C C . LYS A 1 126 ? -15.043 -13.168 19.369 1.00 76.75 126 LYS A C 1
ATOM 1009 O O . LYS A 1 126 ? -15.156 -13.538 20.535 1.00 76.75 126 LYS A O 1
ATOM 1014 N N . LYS A 1 127 ? -15.518 -11.991 18.950 1.00 70.19 127 LYS A N 1
ATOM 1015 C CA . LYS A 1 127 ? -16.264 -11.074 19.827 1.00 70.19 127 LYS A CA 1
ATOM 1016 C C . LYS A 1 127 ? -17.665 -11.603 20.155 1.00 70.19 127 LYS A C 1
ATOM 1018 O O . LYS A 1 127 ? -18.159 -11.341 21.248 1.00 70.19 127 LYS A O 1
ATOM 1023 N N . LEU A 1 128 ? -18.293 -12.320 19.226 1.00 72.69 128 LEU A N 1
ATOM 1024 C CA . LEU A 1 128 ? -19.632 -12.899 19.379 1.00 72.69 128 LEU A CA 1
ATOM 1025 C C . LEU A 1 128 ? -19.627 -14.292 20.036 1.00 72.69 128 LEU A C 1
ATOM 1027 O O . LEU A 1 128 ? -20.694 -14.847 20.276 1.00 72.69 128 LEU A O 1
ATOM 1031 N N . GLY A 1 129 ? -18.455 -14.857 20.348 1.00 64.81 129 GLY A N 1
ATOM 1032 C CA . GLY A 1 129 ? -18.335 -16.187 20.955 1.00 64.81 129 GLY A CA 1
ATOM 1033 C C . GLY A 1 129 ? -18.656 -17.342 20.001 1.00 64.81 129 GLY A C 1
ATOM 1034 O O . GLY A 1 129 ? -18.756 -18.486 20.440 1.00 64.81 129 GLY A O 1
ATOM 1035 N N . VAL A 1 130 ? -18.796 -17.065 18.702 1.00 60.41 130 VAL A N 1
ATOM 1036 C CA . VAL A 1 130 ? -19.013 -18.080 17.669 1.00 60.41 130 VAL A CA 1
ATOM 1037 C C . VAL A 1 130 ? -17.645 -18.666 17.321 1.00 60.41 130 VAL A C 1
ATOM 1039 O O . VAL A 1 130 ? -16.873 -18.062 16.579 1.00 60.41 130 VAL A O 1
ATOM 1042 N N . ARG A 1 131 ? -17.303 -19.814 17.918 1.00 50.53 131 ARG A N 1
ATOM 1043 C CA . ARG A 1 131 ? -16.170 -20.631 17.461 1.00 50.53 131 ARG A CA 1
ATOM 1044 C C . ARG A 1 131 ? -16.614 -21.406 16.226 1.00 50.53 131 ARG A C 1
ATOM 1046 O O . ARG A 1 131 ? -17.435 -22.310 16.349 1.00 50.53 131 ARG A O 1
ATOM 1053 N N . THR A 1 132 ? -16.080 -21.036 15.070 1.00 53.03 132 THR A N 1
ATOM 1054 C CA . THR A 1 132 ? -15.879 -21.965 13.950 1.00 53.03 132 THR A CA 1
ATOM 1055 C C . THR A 1 132 ? -14.585 -22.725 14.158 1.00 53.03 132 THR A C 1
ATOM 1057 O O . THR A 1 132 ? -13.603 -22.055 14.555 1.00 53.03 132 THR A O 1
#

Secondary structure (DSSP, 8-state):
--SSSHHHHHHHHHHHHHHHHHHHHHHHHHT-HHHHHHHHHHHHHHHHHHTTS-S-HHHHHHHHHHHHHHHHHHHHHHHHHHHHHHHHH-HHHHHHHHHHHHHHHHHHHHHHHHHHHHHHHHHHHHHHT---